Protein AF-A0A6B3HX88-F1 (afdb_monomer_lite)

Radius of gyration: 23.34 Å; chains: 1; bounding box: 55×38×65 Å

Foldseek 3Di:
DPDPVVVVVQVVQVVVVHDPPDDDPDDDDDFDDDDCVLCVVPVVPPPPDDDDVLRVVLSSLLSQLPDPRCNVVDDDDDDPPCVVSVNLVCQVPPADDDPVWDPDDFPCPVPPRTHGD

Sequence (117 aa):
ADSPEVRYLQERRAALGGPAPARRIHASAPLPQPEERAFKALYKGSGKQEMATTMAFVRLVKDLMRDKETGKRWVPIVPDEARTFGMESLFPSAGIYSPLGQTYDPVDRDQLMYYKE

Structure (mmCIF, N/CA/C/O backbone):
data_AF-A0A6B3HX88-F1
#
_entry.id   AF-A0A6B3HX88-F1
#
loop_
_atom_site.group_PDB
_atom_site.id
_atom_site.type_symbol
_atom_site.label_atom_id
_atom_site.label_alt_id
_atom_site.label_comp_id
_atom_site.label_asym_id
_atom_site.label_entity_id
_atom_site.label_seq_id
_atom_site.pdbx_PDB_ins_code
_atom_site.Cartn_x
_atom_site.Cartn_y
_atom_site.Cartn_z
_atom_site.occupancy
_atom_site.B_iso_or_equiv
_atom_site.auth_seq_id
_atom_site.auth_comp_id
_atom_site.auth_asym_id
_atom_site.auth_atom_id
_atom_site.pdbx_PDB_model_num
ATOM 1 N N . ALA A 1 1 ? 33.767 1.122 -32.406 1.00 61.44 1 ALA A N 1
ATOM 2 C CA . ALA A 1 1 ? 32.345 1.450 -32.185 1.00 61.44 1 ALA A CA 1
ATOM 3 C C . ALA A 1 1 ? 31.470 1.000 -33.356 1.00 61.44 1 ALA A C 1
ATOM 5 O O . ALA A 1 1 ? 30.337 0.626 -33.105 1.00 61.44 1 ALA A O 1
ATOM 6 N N . ASP A 1 2 ? 32.002 0.925 -34.583 1.00 83.94 2 ASP A N 1
ATOM 7 C CA . ASP A 1 2 ? 31.220 0.593 -35.789 1.00 83.94 2 ASP A CA 1
ATOM 8 C C . ASP A 1 2 ? 31.452 -0.819 -36.354 1.00 83.94 2 ASP A C 1
ATOM 10 O O . ASP A 1 2 ? 31.301 -1.040 -37.555 1.00 83.94 2 ASP A O 1
ATOM 14 N N . SER A 1 3 ? 31.839 -1.794 -35.523 1.00 96.50 3 SER A N 1
ATOM 15 C CA . SER A 1 3 ? 31.973 -3.171 -36.014 1.00 96.50 3 SER A CA 1
ATOM 16 C C . SER A 1 3 ? 30.587 -3.803 -36.248 1.00 96.50 3 SER A C 1
ATOM 18 O O . SER A 1 3 ? 29.630 -3.454 -35.540 1.00 96.50 3 SER A O 1
ATOM 20 N N . PRO A 1 4 ? 30.440 -4.733 -37.213 1.00 95.50 4 PRO A N 1
ATOM 21 C CA . PRO A 1 4 ? 29.173 -5.423 -37.470 1.00 95.50 4 PRO A CA 1
ATOM 22 C C . PRO A 1 4 ? 28.575 -6.098 -36.224 1.00 95.50 4 PRO A C 1
ATOM 24 O O . PRO A 1 4 ? 27.361 -6.080 -36.030 1.00 95.50 4 PRO A O 1
ATOM 27 N N . GLU A 1 5 ? 29.416 -6.637 -35.342 1.00 96.44 5 GLU A N 1
ATOM 28 C CA . GLU A 1 5 ? 29.017 -7.309 -34.103 1.00 96.44 5 GLU A CA 1
ATOM 29 C C . GLU A 1 5 ? 28.431 -6.324 -33.088 1.00 96.44 5 GLU A C 1
ATOM 31 O O . GLU A 1 5 ? 27.401 -6.602 -32.472 1.00 96.44 5 GLU A O 1
ATOM 36 N N . VAL A 1 6 ? 29.060 -5.153 -32.933 1.00 94.62 6 VAL A N 1
ATOM 37 C CA . VAL A 1 6 ? 28.578 -4.102 -32.025 1.00 94.62 6 VAL A CA 1
ATOM 38 C C . VAL A 1 6 ? 27.238 -3.555 -32.512 1.00 94.62 6 VAL A C 1
ATOM 40 O O . VAL A 1 6 ? 26.323 -3.390 -31.704 1.00 94.62 6 VAL A O 1
ATOM 43 N N . ARG A 1 7 ? 27.084 -3.350 -33.826 1.00 95.00 7 ARG A N 1
ATOM 44 C CA . ARG A 1 7 ? 25.814 -2.917 -34.429 1.00 95.00 7 ARG A CA 1
ATOM 45 C C . ARG A 1 7 ? 24.705 -3.942 -34.219 1.00 95.00 7 ARG A C 1
ATOM 47 O O . ARG A 1 7 ? 23.645 -3.591 -33.709 1.00 95.00 7 ARG A O 1
ATOM 54 N N . TYR A 1 8 ? 24.972 -5.214 -34.519 1.00 95.38 8 TYR A N 1
ATOM 55 C CA . TYR A 1 8 ? 24.006 -6.291 -34.310 1.00 95.38 8 TYR A CA 1
ATOM 56 C C . TYR A 1 8 ? 23.574 -6.390 -32.840 1.00 95.38 8 TYR A C 1
ATOM 58 O O . TYR A 1 8 ? 22.383 -6.484 -32.539 1.00 95.38 8 TYR A O 1
ATOM 66 N N . LEU A 1 9 ? 24.526 -6.316 -31.904 1.00 94.62 9 LEU A N 1
ATOM 67 C CA . LEU A 1 9 ? 24.241 -6.347 -30.470 1.00 94.62 9 LEU A CA 1
ATOM 68 C C . LEU A 1 9 ? 23.336 -5.180 -30.041 1.00 94.62 9 LEU A C 1
ATOM 70 O O . LEU A 1 9 ? 22.366 -5.392 -29.308 1.00 94.62 9 LEU A O 1
ATOM 74 N N . GLN A 1 10 ? 23.639 -3.962 -30.496 1.00 93.62 10 GLN A N 1
ATOM 75 C CA . GLN A 1 10 ? 22.850 -2.766 -30.191 1.00 93.62 10 GLN A CA 1
ATOM 76 C C . GLN A 1 10 ? 21.436 -2.853 -30.776 1.00 93.62 10 GLN A C 1
ATOM 78 O O . GLN A 1 10 ? 20.472 -2.597 -3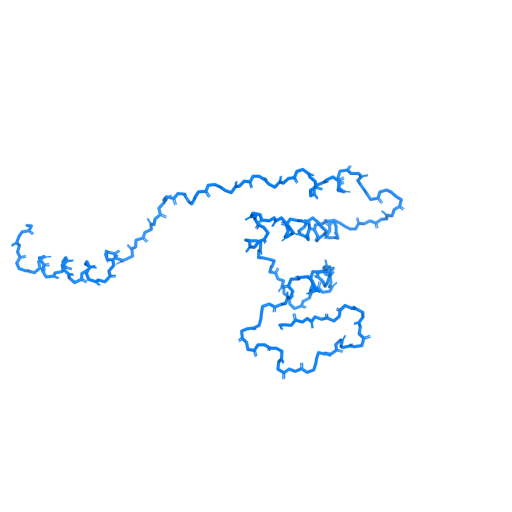0.055 1.00 93.62 10 GLN A O 1
ATOM 83 N N . GLU A 1 11 ? 21.293 -3.286 -32.031 1.00 95.75 11 GLU A N 1
ATOM 84 C CA . GLU A 1 11 ? 19.997 -3.471 -32.697 1.00 95.75 11 GLU A CA 1
ATOM 85 C C . GLU A 1 11 ? 19.120 -4.499 -31.966 1.00 95.75 11 GLU A C 1
ATOM 87 O O . GLU A 1 11 ? 17.946 -4.235 -31.696 1.00 95.75 11 GLU A O 1
ATOM 92 N N . ARG A 1 12 ? 19.683 -5.652 -31.569 1.00 96.69 12 ARG A N 1
ATOM 93 C CA . ARG A 1 12 ? 18.934 -6.676 -30.817 1.00 96.69 12 ARG A CA 1
ATOM 94 C C . ARG A 1 12 ? 18.502 -6.179 -29.445 1.00 96.69 12 ARG A C 1
ATOM 96 O O . ARG A 1 12 ? 17.387 -6.472 -29.022 1.00 96.69 12 ARG A O 1
ATOM 103 N N . ARG A 1 13 ? 19.347 -5.415 -28.748 1.00 95.12 13 ARG A N 1
ATOM 104 C CA . ARG A 1 13 ? 18.972 -4.821 -27.457 1.00 95.12 13 ARG A CA 1
ATOM 105 C C . ARG A 1 13 ? 17.906 -3.748 -27.617 1.00 95.12 13 ARG A C 1
ATOM 107 O O . ARG A 1 13 ? 16.948 -3.761 -26.854 1.00 95.12 13 ARG A O 1
ATOM 114 N N . ALA A 1 14 ? 18.013 -2.881 -28.620 1.00 94.75 14 ALA A N 1
ATOM 115 C CA . ALA A 1 14 ? 16.993 -1.877 -28.910 1.00 94.75 14 ALA A CA 1
ATOM 116 C C . ALA A 1 14 ? 15.627 -2.521 -29.210 1.00 94.75 14 ALA A C 1
ATOM 118 O O . ALA A 1 14 ? 14.623 -2.110 -28.632 1.00 94.75 14 ALA A O 1
ATOM 119 N N . ALA A 1 15 ? 15.600 -3.592 -30.013 1.00 96.56 15 ALA A N 1
ATOM 120 C CA . ALA A 1 15 ? 14.383 -4.354 -30.305 1.00 96.56 15 ALA A CA 1
ATOM 121 C C . ALA A 1 15 ? 13.752 -5.022 -29.063 1.00 96.56 15 ALA A C 1
ATOM 123 O O . ALA A 1 15 ? 12.555 -5.292 -29.056 1.00 96.56 15 ALA A O 1
ATOM 124 N N . LEU A 1 16 ? 14.537 -5.266 -28.006 1.00 95.62 16 LEU A N 1
ATOM 125 C CA . LEU A 1 16 ? 14.103 -5.870 -26.739 1.00 95.62 16 LEU A CA 1
ATOM 126 C C . LEU A 1 16 ? 13.818 -4.839 -25.629 1.00 95.62 16 LEU A C 1
ATOM 128 O O . LEU A 1 16 ? 13.750 -5.199 -24.455 1.00 95.62 16 LEU A O 1
ATOM 132 N N . GLY A 1 17 ? 13.655 -3.556 -25.970 1.00 92.19 17 GLY A N 1
ATOM 133 C CA . GLY A 1 17 ? 13.353 -2.503 -24.990 1.00 92.19 17 GLY A CA 1
ATOM 134 C C . GLY A 1 17 ? 14.586 -1.901 -24.308 1.00 92.19 17 GLY A C 1
ATOM 135 O O . GLY A 1 17 ? 14.459 -1.195 -23.307 1.00 92.19 17 GLY A O 1
ATOM 136 N N . GLY A 1 18 ? 15.771 -2.143 -24.867 1.00 91.44 18 GLY A N 1
ATOM 137 C CA . GLY A 1 18 ? 17.034 -1.563 -24.432 1.00 91.44 18 GLY A CA 1
ATOM 138 C C . GLY A 1 18 ? 17.916 -2.519 -23.620 1.00 91.44 18 GLY A C 1
ATOM 139 O O . GLY A 1 18 ? 17.701 -3.734 -23.582 1.00 91.44 18 GLY A O 1
ATOM 140 N N . PRO A 1 19 ? 18.984 -1.990 -23.001 1.00 91.12 19 PRO A N 1
ATOM 141 C CA . PRO A 1 19 ? 19.877 -2.781 -22.166 1.00 91.12 19 PRO A CA 1
ATOM 142 C C . PRO A 1 19 ? 19.177 -3.266 -20.887 1.00 91.12 19 PRO A C 1
ATOM 144 O O . PRO A 1 19 ? 18.431 -2.525 -20.248 1.00 91.12 19 PRO A O 1
ATOM 147 N N . ALA A 1 20 ? 19.471 -4.506 -20.493 1.00 91.12 20 ALA A N 1
ATOM 148 C CA . ALA A 1 20 ? 19.017 -5.117 -19.247 1.00 91.12 20 ALA A CA 1
ATOM 149 C C . ALA A 1 20 ? 20.155 -5.965 -18.637 1.00 91.12 20 ALA A C 1
ATOM 151 O O . ALA A 1 20 ? 20.845 -6.649 -19.402 1.00 91.12 20 ALA A O 1
ATOM 152 N N . PRO A 1 21 ? 20.353 -5.957 -17.301 1.00 91.69 21 PRO A N 1
ATOM 153 C CA . PRO A 1 21 ? 19.552 -5.262 -16.288 1.00 91.69 21 PRO A CA 1
ATOM 154 C C . PRO A 1 21 ? 19.789 -3.744 -16.280 1.00 91.69 21 PRO A C 1
ATOM 156 O O . PRO A 1 21 ? 20.897 -3.272 -16.515 1.00 91.69 21 PRO A O 1
ATOM 159 N N . ALA A 1 22 ? 18.741 -2.977 -15.984 1.00 88.94 22 ALA A N 1
ATOM 160 C CA . ALA A 1 22 ? 18.815 -1.529 -15.824 1.00 88.94 22 ALA A C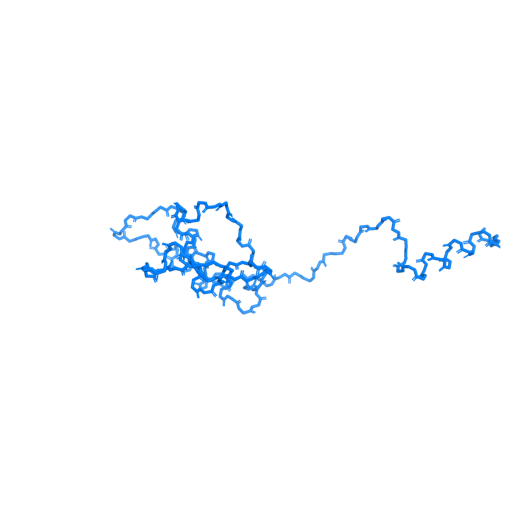A 1
ATOM 161 C C . ALA A 1 22 ? 17.975 -1.105 -14.618 1.00 88.94 22 ALA A C 1
ATOM 163 O O . ALA A 1 22 ? 16.819 -1.505 -14.480 1.00 88.94 22 ALA A O 1
ATOM 164 N N . ARG A 1 23 ? 18.545 -0.273 -13.745 1.00 88.44 23 ARG A N 1
ATOM 165 C CA . ARG A 1 23 ? 17.833 0.310 -12.607 1.00 88.44 23 ARG A CA 1
ATOM 166 C C . ARG A 1 23 ? 17.500 1.760 -12.922 1.00 88.44 23 ARG A C 1
ATOM 168 O O . ARG A 1 23 ? 18.396 2.588 -13.047 1.00 88.44 23 ARG A O 1
ATOM 175 N N . ARG A 1 24 ? 16.211 2.083 -13.014 1.00 83.38 24 ARG A N 1
ATOM 176 C CA . ARG A 1 24 ? 15.763 3.480 -13.068 1.00 83.38 24 ARG A CA 1
ATOM 177 C C . ARG A 1 24 ? 15.830 4.065 -11.658 1.00 83.38 24 ARG A C 1
ATOM 179 O O . ARG A 1 24 ? 15.263 3.493 -10.734 1.00 83.38 24 ARG A O 1
ATOM 186 N N . ILE A 1 25 ? 16.544 5.178 -11.500 1.00 85.25 25 ILE A N 1
ATOM 187 C CA . ILE A 1 25 ? 16.666 5.910 -10.222 1.00 85.25 25 ILE A CA 1
ATOM 188 C C . ILE A 1 25 ? 15.707 7.111 -10.183 1.00 85.25 25 ILE A C 1
ATOM 190 O O . ILE A 1 25 ? 15.545 7.739 -9.143 1.00 85.25 25 ILE A O 1
ATOM 194 N N . HIS A 1 26 ? 15.040 7.429 -11.297 1.00 73.94 26 HIS A N 1
ATOM 195 C CA . HIS A 1 26 ? 14.049 8.500 -11.321 1.00 73.94 26 HIS A CA 1
ATOM 196 C C . HIS A 1 26 ? 12.940 8.201 -10.315 1.00 73.94 26 HIS A C 1
ATOM 198 O O . HIS A 1 26 ? 12.261 7.177 -10.418 1.00 73.94 26 HIS A O 1
ATOM 204 N N . ALA A 1 27 ? 12.785 9.100 -9.345 1.00 67.38 27 ALA A N 1
ATOM 205 C CA . ALA A 1 27 ? 11.671 9.061 -8.423 1.00 67.38 27 ALA A CA 1
ATOM 206 C C . ALA A 1 27 ? 10.379 9.174 -9.236 1.00 67.38 27 ALA A C 1
ATOM 208 O O . ALA A 1 27 ? 10.229 10.078 -10.062 1.00 67.38 27 ALA A O 1
ATOM 209 N N . SER A 1 28 ? 9.453 8.243 -9.016 1.00 77.81 28 SER A N 1
ATOM 210 C CA . SER A 1 28 ? 8.059 8.426 -9.413 1.00 77.81 28 SER A CA 1
ATOM 211 C C . SER A 1 28 ? 7.578 9.797 -8.931 1.00 77.81 28 SER A C 1
ATOM 213 O O . SER A 1 28 ? 8.054 10.277 -7.899 1.00 77.81 28 SER A O 1
ATOM 215 N N . ALA A 1 29 ? 6.632 10.413 -9.649 1.00 83.12 29 ALA A N 1
ATOM 216 C CA . ALA A 1 29 ? 6.011 11.651 -9.185 1.00 83.12 29 ALA A CA 1
ATOM 217 C C . ALA A 1 29 ? 5.602 11.497 -7.705 1.00 83.12 29 ALA A C 1
ATOM 219 O O . ALA A 1 29 ? 5.009 10.463 -7.360 1.00 83.12 29 ALA A O 1
ATOM 220 N N . PRO A 1 30 ? 5.973 12.453 -6.831 1.00 84.44 30 PRO A N 1
ATOM 221 C CA . PRO A 1 30 ? 5.713 12.332 -5.407 1.00 84.44 30 PRO A CA 1
ATOM 222 C C . PRO A 1 30 ? 4.211 12.211 -5.175 1.00 84.44 30 PRO A C 1
ATOM 224 O O . PRO A 1 30 ? 3.409 12.855 -5.854 1.00 84.44 30 PRO A O 1
ATOM 227 N N . LEU A 1 31 ? 3.835 11.356 -4.227 1.00 87.81 31 LEU A N 1
ATOM 228 C CA . LEU A 1 31 ? 2.443 11.255 -3.822 1.00 87.81 31 LEU A CA 1
ATOM 229 C C . LEU A 1 31 ? 2.063 12.487 -2.992 1.00 87.81 31 LEU A C 1
ATOM 231 O O . LEU A 1 31 ? 2.899 12.991 -2.236 1.00 87.81 31 LEU A O 1
ATOM 235 N N . PRO A 1 32 ? 0.816 12.959 -3.117 1.00 90.06 32 PRO A N 1
ATOM 236 C CA . PRO A 1 32 ? 0.292 13.984 -2.235 1.00 90.06 32 PRO A CA 1
ATOM 237 C C . PRO A 1 32 ? 0.290 13.464 -0.797 1.00 90.06 32 PRO A C 1
ATOM 239 O O . PRO A 1 32 ? 0.133 12.265 -0.541 1.00 90.06 32 PRO A O 1
ATOM 242 N N . GLN A 1 33 ? 0.501 14.372 0.152 1.00 89.50 33 GLN A N 1
ATOM 243 C CA . GLN A 1 33 ? 0.397 14.032 1.562 1.00 89.50 33 GLN A CA 1
ATOM 244 C C . GLN A 1 33 ? -1.063 13.675 1.883 1.00 89.50 33 GLN A C 1
ATOM 246 O O . GLN A 1 33 ? -1.962 14.374 1.411 1.00 89.50 33 GLN A O 1
ATOM 251 N N . PRO A 1 34 ? -1.324 12.629 2.688 1.00 88.81 34 PRO A N 1
ATOM 252 C CA . PRO A 1 34 ? -2.684 12.309 3.092 1.00 88.81 34 PRO A CA 1
ATOM 253 C C . PRO A 1 34 ? -3.345 13.477 3.826 1.00 88.81 34 PRO A C 1
ATOM 255 O O . PRO A 1 34 ? -2.698 14.172 4.613 1.00 88.81 34 PRO A O 1
ATOM 258 N N . GLU A 1 35 ? -4.645 13.668 3.603 1.00 88.00 35 GLU A N 1
ATOM 259 C CA . GLU A 1 35 ? -5.395 14.717 4.286 1.00 88.00 35 GLU A CA 1
ATOM 260 C C . GLU A 1 35 ? -5.390 14.524 5.810 1.00 88.00 35 GLU A C 1
ATOM 262 O O . GLU A 1 35 ? -5.607 13.426 6.330 1.00 88.00 35 GLU A O 1
ATOM 267 N N . GLU A 1 36 ? -5.294 15.637 6.540 1.00 90.62 36 GLU A N 1
ATOM 268 C CA . GLU A 1 36 ? -5.348 15.683 8.008 1.00 90.62 36 GLU A CA 1
ATOM 269 C C . GLU A 1 36 ? -6.588 14.974 8.586 1.00 90.62 36 GLU A C 1
ATOM 271 O O . GLU A 1 36 ? -6.582 14.448 9.701 1.00 90.62 36 GLU A O 1
ATOM 276 N N . ARG A 1 37 ? -7.678 14.926 7.808 1.00 89.19 37 ARG A N 1
ATOM 277 C CA . ARG A 1 37 ? -8.930 14.257 8.171 1.00 89.19 37 ARG A CA 1
ATOM 278 C C . ARG A 1 37 ? -8.720 12.802 8.604 1.00 89.19 37 ARG A C 1
ATOM 280 O O . ARG A 1 37 ? -9.399 12.389 9.543 1.00 89.19 37 ARG A O 1
ATOM 287 N N . ALA A 1 38 ? -7.803 12.064 7.973 1.00 88.94 38 ALA A N 1
ATOM 288 C CA . ALA A 1 38 ? -7.521 10.669 8.320 1.00 88.94 38 ALA A CA 1
ATOM 289 C C . ALA A 1 38 ? -6.956 10.518 9.748 1.00 88.94 38 ALA A C 1
ATOM 291 O O . ALA A 1 38 ? -7.175 9.505 10.406 1.00 88.94 38 ALA A O 1
ATOM 292 N N . PHE A 1 39 ? -6.288 11.553 10.266 1.00 92.31 39 PHE A N 1
ATOM 293 C CA . PHE A 1 39 ? -5.607 11.519 11.562 1.00 92.31 39 PHE A CA 1
ATOM 294 C C . PHE A 1 39 ? -6.434 12.117 12.706 1.00 92.31 39 PHE A C 1
ATOM 296 O O . PHE A 1 39 ? -6.222 11.769 13.869 1.00 92.31 39 PHE A O 1
ATOM 303 N N . LYS A 1 40 ? -7.432 12.965 12.405 1.00 91.12 40 LYS A N 1
ATOM 304 C CA . LYS A 1 40 ? -8.259 13.660 13.416 1.00 91.12 40 LYS A CA 1
ATOM 305 C C . LYS A 1 40 ? -8.856 12.733 14.476 1.00 91.12 40 LYS A C 1
ATOM 307 O O . LYS A 1 40 ? -8.938 13.109 15.644 1.00 91.12 40 LYS A O 1
ATOM 312 N N . ALA A 1 41 ? -9.286 11.533 14.081 1.00 85.50 41 ALA A N 1
ATOM 313 C CA . ALA A 1 41 ? -9.863 10.564 15.010 1.00 85.50 41 ALA A CA 1
ATOM 314 C C . ALA A 1 41 ? -8.841 10.052 16.038 1.00 85.50 41 ALA A C 1
ATOM 316 O O . ALA A 1 41 ? -9.215 9.800 17.180 1.00 85.50 41 ALA A O 1
ATOM 317 N N . LEU A 1 42 ? -7.570 9.930 15.648 1.00 88.94 42 LEU A N 1
ATOM 318 C CA . LEU A 1 42 ? -6.492 9.468 16.520 1.00 88.94 42 LEU A CA 1
ATOM 319 C C . LEU A 1 42 ? -6.010 10.569 17.456 1.00 88.94 42 LEU A C 1
ATOM 321 O O . LEU A 1 42 ? -5.792 10.303 18.633 1.00 88.94 42 LEU A O 1
ATOM 325 N N . TYR A 1 43 ? -5.909 11.810 16.970 1.00 90.69 43 TYR A N 1
ATOM 326 C CA . TYR A 1 43 ? -5.507 12.947 17.806 1.00 90.69 43 TYR A CA 1
ATOM 327 C C . TYR A 1 43 ? -6.471 13.206 18.963 1.00 90.69 43 TYR A C 1
ATOM 329 O O . TYR A 1 43 ? -6.058 13.652 20.028 1.00 90.69 43 TYR A O 1
ATOM 337 N N . LYS A 1 44 ? -7.758 12.889 18.780 1.00 88.50 44 LYS A N 1
ATOM 338 C CA . LYS A 1 44 ? -8.763 12.969 19.847 1.00 88.50 44 LYS A CA 1
ATOM 339 C C . LYS A 1 44 ? -8.524 11.945 20.973 1.00 88.50 44 LYS A C 1
ATOM 341 O O . LYS A 1 44 ? -9.071 12.107 22.063 1.00 88.50 44 LYS A O 1
ATOM 346 N N . GLY A 1 45 ? -7.724 10.909 20.723 1.00 85.81 45 GLY A N 1
ATOM 347 C CA . GLY A 1 45 ? -7.490 9.804 21.647 1.00 85.81 45 GLY A CA 1
ATOM 348 C C . GLY A 1 45 ? -8.683 8.850 21.759 1.00 85.81 45 GLY A C 1
ATOM 349 O O . GLY A 1 45 ? -9.722 9.024 21.119 1.00 85.81 45 GLY A O 1
ATOM 350 N N . SER A 1 46 ? -8.541 7.819 22.594 1.00 84.94 46 SER A N 1
ATOM 351 C CA . SER A 1 46 ? -9.565 6.778 22.785 1.00 84.94 46 SER A CA 1
ATOM 352 C C . SER A 1 46 ? -10.710 7.199 23.726 1.00 84.94 46 SER A C 1
ATOM 354 O O . SER A 1 46 ? -11.698 6.482 23.898 1.00 84.94 46 SER A O 1
ATOM 356 N N . GLY A 1 47 ? -10.628 8.403 24.302 1.00 86.06 47 GLY A N 1
ATOM 357 C CA . GLY A 1 47 ? -11.644 8.944 25.197 1.00 86.06 47 GLY A CA 1
ATOM 358 C C . GLY A 1 47 ? -11.799 8.089 26.454 1.00 86.06 47 GLY A C 1
ATOM 359 O O . GLY A 1 47 ? -10.866 7.970 27.238 1.00 86.06 47 GLY A O 1
ATOM 360 N N . LYS A 1 48 ? -12.997 7.526 26.657 1.00 85.00 48 LYS A N 1
ATOM 361 C CA . LYS A 1 48 ? -13.324 6.674 27.816 1.00 85.00 48 LYS A CA 1
ATOM 362 C C . LYS A 1 48 ? -13.176 5.175 27.545 1.00 85.00 48 LYS A C 1
ATOM 364 O O . LYS A 1 48 ? -13.340 4.389 28.469 1.00 85.00 48 LYS A O 1
ATOM 369 N N . GLN A 1 49 ? -12.949 4.778 26.293 1.00 86.12 49 GLN A N 1
ATOM 370 C CA . GLN A 1 49 ? -12.768 3.376 25.934 1.00 86.12 49 GLN A CA 1
ATOM 371 C C . GLN A 1 49 ? -11.280 3.079 25.816 1.00 86.12 49 GLN A C 1
ATOM 373 O O . GLN A 1 49 ? -10.525 3.854 25.227 1.00 86.12 49 GLN A O 1
ATOM 378 N N . GLU A 1 50 ? -10.858 1.957 26.380 1.00 88.56 50 GLU A N 1
ATOM 379 C CA . GLU A 1 50 ? -9.515 1.453 26.136 1.00 88.56 50 GLU A CA 1
ATOM 380 C C . GLU A 1 50 ? -9.417 0.952 24.696 1.00 88.56 50 GLU A C 1
ATOM 382 O O . GLU A 1 50 ? -10.344 0.346 24.157 1.00 88.56 50 GLU A O 1
ATOM 387 N N . MET A 1 51 ? -8.295 1.253 24.051 1.00 88.94 51 MET A N 1
ATOM 388 C CA . MET A 1 51 ? -8.043 0.876 22.668 1.00 88.94 51 MET A CA 1
ATOM 389 C C . MET A 1 51 ? -6.575 0.501 22.521 1.00 88.94 51 MET A C 1
ATOM 391 O O . MET A 1 51 ? -5.690 1.282 22.873 1.00 88.94 51 MET A O 1
ATOM 395 N N . ALA A 1 52 ? -6.318 -0.679 21.963 1.00 91.81 52 ALA A N 1
ATOM 396 C CA . ALA A 1 52 ? -4.967 -1.089 21.614 1.00 91.81 52 ALA A CA 1
ATOM 397 C C . ALA A 1 52 ? -4.423 -0.243 20.451 1.00 91.81 52 ALA A C 1
ATOM 399 O O . ALA A 1 52 ? -5.160 0.163 19.548 1.00 91.81 52 ALA A O 1
ATOM 400 N N . THR A 1 53 ? -3.109 -0.036 20.421 1.00 92.06 53 THR A N 1
ATOM 401 C CA . THR A 1 53 ? -2.425 0.671 19.324 1.00 92.06 53 THR A CA 1
ATOM 402 C C . THR A 1 53 ? -2.646 -0.008 17.973 1.00 92.06 53 THR A C 1
ATOM 404 O O . THR A 1 53 ? -2.798 0.682 16.969 1.00 92.06 53 THR A O 1
ATOM 407 N N . THR A 1 54 ? -2.768 -1.338 17.940 1.00 92.00 54 THR A N 1
ATOM 408 C CA . THR A 1 54 ? -3.113 -2.097 16.728 1.00 92.00 54 THR A CA 1
ATOM 409 C C . THR A 1 54 ? -4.484 -1.705 16.177 1.00 92.00 54 THR A C 1
ATOM 411 O O . THR A 1 54 ? -4.621 -1.449 14.985 1.00 92.00 54 THR A O 1
ATOM 414 N N . MET A 1 55 ? -5.492 -1.564 17.043 1.00 90.06 55 MET A N 1
ATOM 415 C CA . MET A 1 55 ? -6.832 -1.132 16.628 1.00 90.06 55 MET A CA 1
ATOM 416 C C . MET A 1 55 ? -6.813 0.303 16.088 1.00 90.06 55 MET A C 1
ATOM 418 O O . MET A 1 55 ? -7.450 0.603 15.077 1.00 90.06 55 MET A O 1
ATOM 422 N N . ALA A 1 56 ? -6.040 1.184 16.732 1.00 92.00 56 ALA A N 1
ATOM 423 C CA . ALA A 1 56 ? -5.831 2.554 16.271 1.00 92.00 56 ALA A CA 1
ATOM 424 C C . ALA A 1 56 ? -5.166 2.590 14.881 1.00 92.00 56 ALA A C 1
ATOM 426 O O . ALA A 1 56 ? -5.603 3.331 14.000 1.00 92.00 56 ALA A O 1
ATOM 427 N N . PHE A 1 57 ? -4.153 1.748 14.667 1.00 93.19 57 PHE A N 1
ATOM 428 C CA . PHE A 1 57 ? -3.455 1.608 13.393 1.00 93.19 57 PHE A CA 1
ATOM 429 C C . PHE A 1 57 ? -4.376 1.094 12.281 1.00 93.19 57 PHE A C 1
ATOM 431 O O . PHE A 1 57 ? -4.446 1.717 11.224 1.00 93.19 57 PHE A O 1
ATOM 438 N N . VAL A 1 58 ? -5.137 0.020 12.514 1.00 91.75 58 VAL A N 1
ATOM 439 C CA . VAL A 1 58 ? -6.059 -0.513 11.495 1.00 91.75 58 VAL A CA 1
ATOM 440 C C . VAL A 1 58 ? -7.117 0.524 11.118 1.00 91.75 58 VAL A C 1
ATOM 442 O O . VAL A 1 58 ? -7.433 0.688 9.938 1.00 91.75 58 VAL A O 1
ATOM 445 N N . ARG A 1 59 ? -7.624 1.290 12.093 1.00 90.38 59 ARG A N 1
ATOM 446 C CA . ARG A 1 59 ? -8.555 2.394 11.829 1.00 90.38 59 ARG A CA 1
ATOM 447 C C . ARG A 1 59 ? -7.932 3.478 10.948 1.00 90.38 59 ARG A C 1
ATOM 449 O O . ARG A 1 59 ? -8.590 3.936 10.018 1.00 90.38 59 ARG A O 1
ATOM 456 N N . LEU A 1 60 ? -6.682 3.860 11.212 1.00 93.06 60 LEU A N 1
ATOM 457 C CA . LEU A 1 60 ? -5.954 4.819 10.381 1.00 93.06 60 LEU A CA 1
ATOM 458 C C . LEU A 1 60 ? -5.794 4.308 8.950 1.00 93.06 60 LEU A C 1
ATOM 460 O O . LEU A 1 60 ? -6.129 5.014 8.004 1.00 93.06 60 LEU A O 1
ATOM 464 N N . VAL A 1 61 ? -5.314 3.071 8.794 1.00 93.38 61 VAL A N 1
ATOM 465 C CA . VAL A 1 61 ? -5.121 2.440 7.483 1.00 93.38 61 VAL A CA 1
ATOM 466 C C . VAL A 1 61 ? -6.435 2.408 6.709 1.00 93.38 61 VAL A C 1
ATOM 468 O O . VAL A 1 61 ? -6.458 2.778 5.540 1.00 93.38 61 VAL A O 1
ATOM 471 N N . LYS A 1 62 ? -7.549 2.068 7.366 1.00 91.19 62 LYS A N 1
ATOM 472 C CA . LYS A 1 62 ? -8.883 2.088 6.753 1.00 91.19 62 LYS A CA 1
ATOM 473 C C . LYS A 1 62 ? -9.257 3.458 6.187 1.00 91.19 62 LYS A C 1
ATOM 475 O O . LYS A 1 62 ? -9.815 3.530 5.094 1.00 91.19 62 LYS A O 1
ATOM 480 N N . ASP A 1 63 ? -8.978 4.534 6.919 1.00 91.88 63 ASP A N 1
ATOM 481 C CA . ASP A 1 63 ? -9.282 5.894 6.468 1.00 91.88 63 ASP A CA 1
ATOM 482 C C . ASP A 1 63 ? -8.319 6.357 5.360 1.00 91.88 63 ASP A C 1
ATOM 484 O O . ASP A 1 63 ? -8.767 6.971 4.392 1.00 91.88 63 ASP A O 1
ATOM 488 N N . LEU A 1 64 ? -7.037 5.982 5.423 1.00 93.06 64 LEU A N 1
ATOM 489 C CA . LEU A 1 64 ? -6.056 6.238 4.359 1.00 93.06 64 LEU A CA 1
ATOM 490 C C . LEU A 1 64 ? -6.389 5.485 3.060 1.00 93.06 64 LEU A C 1
ATOM 492 O O . LEU A 1 64 ? -6.240 6.031 1.971 1.00 93.06 64 LEU A O 1
ATOM 496 N N . MET A 1 65 ? -6.905 4.258 3.154 1.00 92.62 65 MET A N 1
ATOM 497 C CA . MET A 1 65 ? -7.350 3.469 1.997 1.00 92.62 65 MET A CA 1
ATOM 498 C C . MET A 1 65 ? -8.577 4.066 1.295 1.00 92.62 65 MET A C 1
ATOM 500 O O . MET A 1 65 ? -8.813 3.781 0.123 1.00 92.62 65 MET A O 1
ATOM 504 N N . ARG A 1 66 ? -9.366 4.893 1.993 1.00 90.19 66 ARG A N 1
ATOM 505 C CA . ARG A 1 66 ? -10.535 5.589 1.428 1.00 90.19 66 ARG A CA 1
ATOM 506 C C . ARG A 1 66 ? -10.174 6.879 0.695 1.00 90.19 66 ARG A C 1
ATOM 508 O O . ARG A 1 66 ? -11.049 7.463 0.054 1.00 90.19 66 ARG A O 1
ATOM 515 N N . ASP A 1 67 ? -8.925 7.324 0.794 1.00 90.88 67 ASP A N 1
ATOM 516 C CA . ASP A 1 67 ? -8.438 8.486 0.064 1.0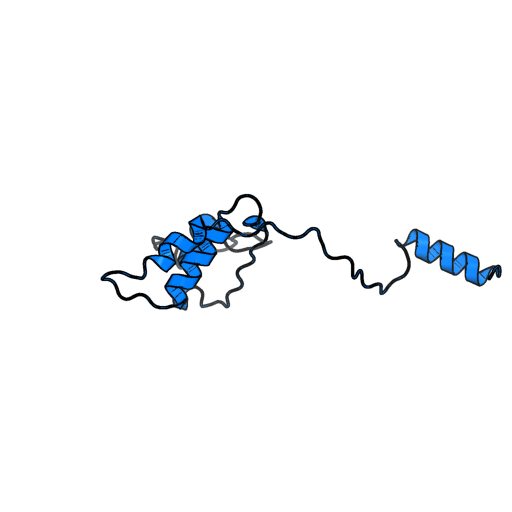0 90.88 67 ASP A CA 1
ATOM 517 C C . ASP A 1 67 ? -8.516 8.266 -1.455 1.00 90.88 67 ASP A C 1
ATOM 519 O O . ASP A 1 67 ? -8.185 7.198 -1.973 1.00 90.88 67 ASP A O 1
ATOM 523 N N . LYS A 1 68 ? -8.951 9.288 -2.197 1.00 89.31 68 LYS A N 1
ATOM 524 C CA . LYS A 1 68 ? -9.213 9.149 -3.639 1.00 89.31 68 LYS A CA 1
ATOM 525 C C . LYS A 1 68 ? -7.934 9.086 -4.473 1.00 89.31 68 LYS A C 1
ATOM 527 O O . LYS A 1 68 ? -7.938 8.471 -5.540 1.00 89.31 68 LYS A O 1
ATOM 532 N N . GLU A 1 69 ? -6.855 9.719 -4.017 1.00 89.94 69 GLU A N 1
ATOM 533 C CA . GLU A 1 69 ? -5.613 9.838 -4.786 1.00 89.94 69 GLU A CA 1
ATOM 534 C C . GLU A 1 69 ? -4.645 8.691 -4.480 1.00 89.94 69 GLU A C 1
ATOM 536 O O . GLU A 1 69 ? -4.064 8.081 -5.388 1.00 89.94 69 GLU A O 1
ATOM 541 N N . THR A 1 70 ? -4.506 8.363 -3.196 1.00 91.19 70 THR A N 1
ATOM 542 C CA . THR A 1 70 ? -3.530 7.405 -2.669 1.00 91.19 70 THR A CA 1
ATOM 543 C C . THR A 1 70 ? -4.148 6.089 -2.203 1.00 91.19 70 THR A C 1
ATOM 545 O O . THR A 1 70 ? -3.425 5.097 -2.139 1.00 91.19 70 THR A O 1
ATOM 548 N N . GLY A 1 71 ? -5.466 6.022 -1.970 1.00 90.75 71 GLY A N 1
ATOM 549 C CA . GLY A 1 71 ? -6.161 4.857 -1.404 1.00 90.75 71 GLY A CA 1
ATOM 550 C C . GLY A 1 71 ? -5.836 3.535 -2.101 1.00 90.75 71 GLY A C 1
ATOM 551 O O . GLY A 1 71 ? -5.442 2.562 -1.465 1.00 90.75 71 GLY A O 1
ATOM 552 N N . LYS A 1 72 ? -5.861 3.542 -3.439 1.00 90.88 72 LYS A N 1
ATOM 553 C CA . LYS A 1 72 ? -5.542 2.383 -4.298 1.00 90.88 72 LYS A CA 1
ATOM 554 C C . LYS A 1 72 ? -4.076 1.925 -4.276 1.00 90.88 72 LYS A C 1
ATOM 556 O O . LYS A 1 72 ? -3.736 0.955 -4.944 1.00 90.88 72 LYS A O 1
ATOM 561 N N . ARG A 1 73 ? -3.184 2.671 -3.618 1.00 91.12 73 ARG A N 1
ATOM 562 C CA . ARG A 1 73 ? -1.747 2.361 -3.516 1.00 91.12 73 ARG A CA 1
ATOM 563 C C . ARG A 1 73 ? -1.378 1.728 -2.179 1.00 91.12 73 ARG A C 1
ATOM 565 O O . ARG A 1 73 ? -0.258 1.244 -2.043 1.00 91.12 73 ARG A O 1
ATOM 572 N N . TRP A 1 74 ? -2.289 1.738 -1.211 1.00 92.00 74 TRP A N 1
ATOM 573 C CA . TRP A 1 74 ? -2.103 1.042 0.052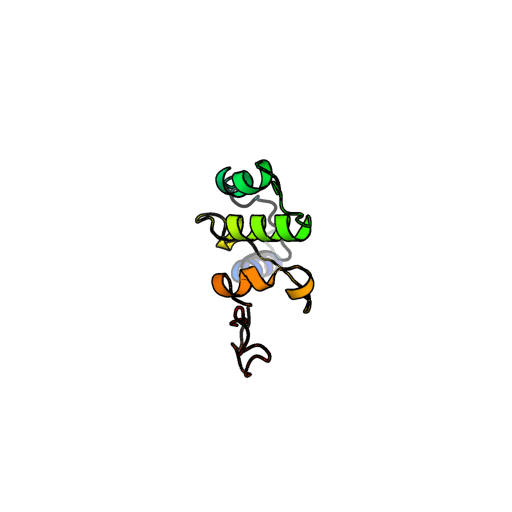 1.00 92.00 74 TRP A CA 1
ATOM 574 C C . TRP A 1 74 ? -2.292 -0.456 -0.165 1.00 92.00 74 TRP A C 1
ATOM 576 O O . TRP A 1 74 ? -3.318 -0.889 -0.684 1.00 92.00 74 TRP A O 1
ATOM 586 N N . VAL A 1 75 ? -1.296 -1.238 0.247 1.00 93.38 75 VAL A N 1
ATOM 587 C CA . VAL A 1 75 ? -1.305 -2.701 0.142 1.00 93.38 75 VAL A CA 1
ATOM 588 C C . VAL A 1 75 ? -1.110 -3.277 1.543 1.00 93.38 75 VAL A C 1
ATOM 590 O O . VAL A 1 75 ? 0.027 -3.520 1.950 1.00 93.38 75 VAL A O 1
ATOM 593 N N . PRO A 1 76 ? -2.189 -3.434 2.331 1.00 91.94 76 PRO A N 1
ATOM 594 C CA . PRO A 1 76 ? -2.112 -4.143 3.598 1.00 91.94 76 PRO A CA 1
ATOM 595 C C . PRO A 1 76 ? -1.739 -5.603 3.342 1.00 91.94 76 PRO A C 1
ATOM 597 O O . PRO A 1 76 ? -2.369 -6.276 2.529 1.00 91.94 76 PRO A O 1
ATOM 600 N N . ILE A 1 77 ? -0.715 -6.084 4.041 1.00 91.38 77 ILE A N 1
ATOM 601 C CA . ILE A 1 77 ? -0.280 -7.479 3.996 1.00 91.38 77 ILE A CA 1
ATOM 602 C C . ILE A 1 77 ? -0.491 -8.045 5.387 1.00 91.38 77 ILE A C 1
ATOM 604 O O . ILE A 1 77 ? -0.053 -7.451 6.373 1.00 91.38 77 ILE A O 1
ATOM 608 N N . VAL A 1 78 ? -1.169 -9.181 5.455 1.00 86.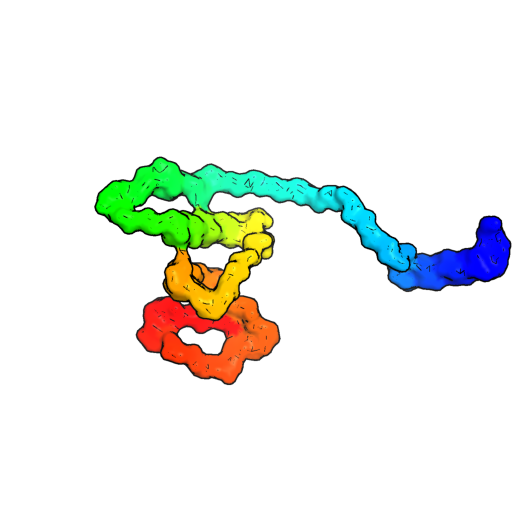75 78 VAL A N 1
ATOM 609 C CA . VAL A 1 78 ? -1.487 -9.854 6.706 1.00 86.75 78 VAL A CA 1
ATOM 610 C C . VAL A 1 78 ? -1.166 -11.338 6.553 1.00 86.75 78 VAL A C 1
ATOM 612 O O . VAL A 1 78 ? -1.429 -11.898 5.484 1.00 86.75 78 VAL A O 1
ATOM 615 N N . PRO A 1 79 ? -0.558 -11.982 7.563 1.00 83.19 79 PRO A N 1
ATOM 616 C CA . PRO A 1 79 ? -0.570 -13.438 7.631 1.00 83.19 79 PRO A CA 1
ATOM 617 C C . PRO A 1 79 ? -2.012 -13.918 7.873 1.00 83.19 79 PRO A C 1
ATOM 619 O O . PRO A 1 79 ? -2.892 -13.112 8.157 1.00 83.19 79 PRO A O 1
ATOM 622 N N . ASP A 1 80 ? -2.260 -15.222 7.801 1.00 78.62 80 ASP A N 1
ATOM 623 C CA . ASP A 1 80 ? -3.583 -15.855 7.998 1.00 78.62 80 ASP A CA 1
ATOM 624 C C . ASP A 1 80 ? -4.387 -15.302 9.213 1.00 78.62 80 ASP A C 1
ATOM 626 O O . ASP A 1 80 ? -5.612 -15.202 9.219 1.00 78.62 80 ASP A O 1
ATOM 630 N N . GLU A 1 81 ? -3.685 -14.808 10.233 1.00 84.25 81 GLU A N 1
ATOM 631 C CA . GLU A 1 81 ? -4.192 -14.280 11.504 1.00 84.25 81 GLU A CA 1
ATOM 632 C C . GLU A 1 81 ? -4.791 -12.854 11.447 1.00 84.25 81 GLU A C 1
ATOM 634 O O . GLU A 1 81 ? -4.624 -12.056 12.373 1.00 84.25 81 GLU A O 1
ATOM 639 N N . ALA A 1 82 ? -5.535 -12.495 10.400 1.00 84.25 82 ALA A N 1
ATOM 640 C CA . ALA A 1 82 ? -6.084 -11.141 10.254 1.00 84.25 82 ALA A CA 1
ATOM 641 C C . ALA A 1 82 ? -7.029 -10.710 11.390 1.00 84.25 82 ALA A C 1
ATOM 643 O O . ALA A 1 82 ? -7.037 -9.540 11.784 1.00 84.25 82 ALA A O 1
ATOM 644 N N . ARG A 1 83 ? -7.777 -11.664 11.958 1.00 84.06 83 ARG A N 1
ATOM 645 C CA . ARG A 1 83 ? -8.696 -11.422 13.083 1.00 84.06 83 ARG A CA 1
ATOM 646 C C . ARG A 1 83 ? -7.986 -11.039 14.370 1.00 84.06 83 ARG A C 1
ATOM 648 O O . ARG A 1 83 ? -8.461 -10.190 15.116 1.00 84.06 83 ARG A O 1
ATOM 655 N N . THR A 1 84 ? -6.823 -11.631 14.618 1.00 85.69 84 THR A N 1
ATOM 656 C CA . THR A 1 84 ? -6.010 -11.334 15.804 1.00 85.69 84 THR A CA 1
ATOM 657 C C . THR A 1 84 ? -5.607 -9.861 15.838 1.00 85.69 84 THR A C 1
ATOM 659 O O . THR A 1 84 ? -5.502 -9.259 16.905 1.00 85.69 84 THR A O 1
ATOM 662 N N . PHE A 1 85 ? -5.428 -9.258 14.662 1.00 86.81 85 PHE A N 1
ATOM 663 C CA . PHE A 1 85 ? -5.017 -7.866 14.521 1.00 86.81 85 PHE A CA 1
ATOM 664 C C . PHE A 1 85 ? -6.181 -6.886 14.303 1.00 86.81 85 PHE A C 1
ATOM 666 O O . PHE A 1 85 ? -5.934 -5.688 14.176 1.00 86.81 85 PHE A O 1
ATOM 673 N N . GLY A 1 86 ? -7.439 -7.341 14.268 1.00 85.25 86 GLY A N 1
ATOM 674 C CA . GLY A 1 86 ? -8.592 -6.477 13.980 1.00 85.25 86 GLY A CA 1
ATOM 675 C C . GLY A 1 86 ? -8.699 -6.056 12.504 1.00 85.25 86 GLY A C 1
ATOM 676 O O . GLY A 1 86 ? -9.427 -5.109 12.170 1.00 85.25 86 GLY A O 1
ATOM 677 N N . MET A 1 87 ? -7.944 -6.711 11.612 1.00 87.56 87 MET A N 1
ATOM 678 C CA . MET A 1 87 ? -7.886 -6.389 10.181 1.00 87.56 87 MET A CA 1
ATOM 679 C C . MET A 1 87 ? -9.112 -6.873 9.408 1.00 87.56 87 MET A C 1
ATOM 681 O O . MET A 1 87 ? -9.368 -6.381 8.311 1.00 87.56 87 MET A O 1
ATOM 685 N N . GLU A 1 88 ? -9.933 -7.739 9.997 1.00 81.88 88 GLU A N 1
ATOM 686 C CA . GLU A 1 88 ? -11.212 -8.174 9.437 1.00 81.88 88 GLU A CA 1
ATOM 687 C C . GLU A 1 88 ? -12.165 -7.002 9.165 1.00 81.88 88 GLU A C 1
ATOM 689 O O . GLU A 1 88 ? -12.995 -7.048 8.260 1.00 81.88 88 GLU A O 1
ATOM 694 N N . SER A 1 89 ? -11.982 -5.886 9.879 1.00 81.94 89 SER A N 1
ATOM 695 C CA . SER A 1 89 ? -12.712 -4.638 9.649 1.00 81.94 89 SER A CA 1
ATOM 696 C C . SER A 1 89 ? -12.444 -3.981 8.283 1.00 81.94 89 SER A C 1
ATOM 698 O O . SER A 1 89 ? -13.184 -3.062 7.894 1.00 81.94 89 SER A O 1
ATOM 700 N N . LEU A 1 90 ? -11.399 -4.418 7.566 1.00 85.88 90 LEU A N 1
ATOM 701 C CA . LEU A 1 90 ? -11.046 -3.977 6.215 1.00 85.88 90 LEU A CA 1
ATOM 702 C C . LEU A 1 90 ? -11.737 -4.813 5.129 1.00 85.88 90 LEU A C 1
ATOM 704 O O . LEU A 1 90 ? -12.016 -4.275 4.053 1.00 85.88 90 LEU A O 1
ATOM 708 N N . PHE A 1 91 ? -12.063 -6.081 5.410 1.00 82.25 91 PHE A N 1
ATOM 709 C CA . PHE A 1 91 ? -12.552 -7.040 4.412 1.00 82.25 91 PHE A CA 1
ATOM 710 C C . PHE A 1 91 ? -13.816 -6.586 3.675 1.00 82.25 91 PHE A C 1
ATOM 712 O O . PHE A 1 91 ? -13.813 -6.644 2.447 1.00 82.25 91 PHE A O 1
ATOM 719 N N . PRO A 1 92 ? -14.858 -6.034 4.335 1.00 77.62 92 PRO A N 1
ATOM 720 C CA . PRO A 1 92 ? -16.070 -5.623 3.623 1.00 77.62 92 PRO A CA 1
ATOM 721 C C . PRO A 1 92 ? -15.841 -4.482 2.625 1.00 77.62 92 PRO A C 1
ATOM 723 O O . PRO A 1 92 ? -16.620 -4.312 1.693 1.00 77.62 92 PRO A O 1
ATOM 726 N N . SER A 1 93 ? -14.807 -3.664 2.847 1.00 78.44 93 SER A N 1
ATOM 727 C CA . SER A 1 93 ? -14.499 -2.507 2.000 1.00 78.44 93 SER A CA 1
ATOM 728 C C . SER A 1 93 ? -13.431 -2.772 0.945 1.00 78.44 93 SER A C 1
ATOM 730 O O . SER A 1 93 ? -13.505 -2.179 -0.125 1.00 78.44 93 SER A O 1
ATOM 732 N N . ALA A 1 94 ? -12.429 -3.595 1.258 1.00 83.38 94 ALA A N 1
ATOM 733 C CA . ALA A 1 94 ? -11.253 -3.788 0.412 1.00 83.38 94 ALA A CA 1
ATOM 734 C C . ALA A 1 94 ? -11.190 -5.177 -0.243 1.00 83.3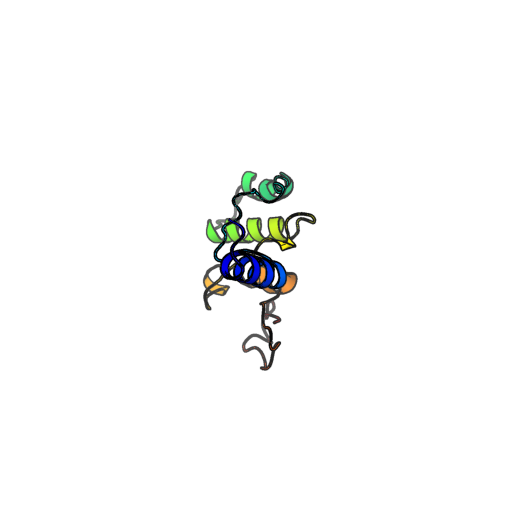8 94 ALA A C 1
ATOM 736 O O . ALA A 1 94 ? -10.482 -5.328 -1.235 1.00 83.38 94 ALA A O 1
ATOM 737 N N . GLY A 1 95 ? -11.928 -6.161 0.283 1.00 83.44 95 GLY A N 1
ATOM 738 C CA . GLY A 1 95 ? -11.805 -7.563 -0.112 1.00 83.44 95 GLY A CA 1
ATOM 739 C C . GLY A 1 95 ? -10.448 -8.171 0.251 1.00 83.44 95 GLY A C 1
ATOM 740 O O . GLY A 1 95 ? -9.591 -7.520 0.857 1.00 83.44 95 GLY A O 1
ATOM 741 N N . ILE A 1 96 ? -10.263 -9.433 -0.122 1.00 85.56 96 ILE A N 1
ATOM 742 C CA . ILE A 1 96 ? -8.977 -10.134 -0.082 1.00 85.56 96 ILE A CA 1
ATOM 743 C C . ILE A 1 96 ? -8.584 -10.441 -1.524 1.00 85.56 96 ILE A C 1
ATOM 745 O O . ILE A 1 96 ? -9.389 -10.946 -2.290 1.00 85.56 96 ILE A O 1
ATOM 749 N N . TYR A 1 97 ? -7.349 -10.133 -1.921 1.00 86.94 97 TYR A N 1
ATOM 750 C CA . TYR A 1 97 ? -6.906 -10.441 -3.279 1.00 86.94 97 TYR A CA 1
ATOM 751 C C . TYR A 1 97 ? -6.829 -11.960 -3.493 1.00 86.94 97 TYR A C 1
ATOM 753 O O . TYR A 1 97 ? -5.942 -12.615 -2.947 1.00 86.94 97 TYR A O 1
ATOM 761 N N . SER A 1 98 ? -7.712 -12.489 -4.341 1.00 86.31 98 SER A N 1
ATOM 762 C CA . SER A 1 98 ? -7.700 -13.882 -4.791 1.00 86.31 98 SER A CA 1
ATOM 763 C C . SER A 1 98 ? -7.830 -13.939 -6.316 1.00 86.31 98 SER A C 1
ATOM 765 O O . SER A 1 98 ? -8.901 -13.671 -6.862 1.00 86.31 98 SER A O 1
ATOM 767 N N . PRO A 1 99 ? -6.760 -14.278 -7.061 1.00 82.31 99 PRO A N 1
ATOM 768 C CA . PRO A 1 99 ? -6.810 -14.291 -8.524 1.00 82.31 99 PRO A CA 1
ATOM 769 C C . PRO A 1 99 ? -7.738 -15.377 -9.089 1.00 82.31 99 PRO A C 1
ATOM 771 O O . PRO A 1 99 ? -8.134 -15.291 -10.249 1.00 82.31 99 PRO A O 1
ATOM 774 N N . LEU A 1 100 ? -8.068 -16.397 -8.291 1.00 81.12 100 LEU A N 1
ATOM 775 C CA . LEU A 1 100 ? -8.981 -17.484 -8.657 1.00 81.12 100 LEU A CA 1
ATOM 776 C C . LEU A 1 100 ? -10.420 -17.235 -8.172 1.00 81.12 100 LEU A C 1
ATOM 778 O O . LEU A 1 100 ? -11.312 -18.018 -8.496 1.00 81.12 100 LEU A O 1
ATOM 782 N N . GLY A 1 101 ? -10.643 -16.140 -7.438 1.00 74.69 101 GLY A N 1
ATOM 783 C CA . GLY A 1 101 ? -11.892 -15.851 -6.745 1.00 74.69 101 GLY A CA 1
ATOM 784 C C . GLY A 1 101 ? -12.178 -16.823 -5.598 1.00 74.69 101 GLY A C 1
ATOM 785 O O . GLY A 1 101 ? -11.421 -17.756 -5.327 1.00 74.69 101 GLY A O 1
ATOM 786 N N . GLN A 1 102 ? -13.317 -16.613 -4.942 1.00 70.62 102 GLN A N 1
ATOM 787 C CA . GLN A 1 102 ? -13.773 -17.466 -3.850 1.00 70.62 102 GLN A CA 1
ATOM 788 C C . GLN A 1 102 ? -14.268 -18.823 -4.382 1.00 70.62 102 GLN A C 1
ATOM 790 O O . GLN A 1 102 ? -15.410 -18.953 -4.822 1.00 70.62 102 GLN A O 1
ATOM 795 N N . THR A 1 103 ? -13.412 -19.850 -4.357 1.00 73.38 103 THR A N 1
ATOM 796 C CA . THR A 1 103 ? -13.754 -21.209 -4.835 1.00 73.38 103 THR A CA 1
ATOM 797 C C . THR A 1 103 ? -14.348 -22.118 -3.756 1.00 73.38 103 THR A C 1
ATOM 799 O O . THR A 1 103 ? -14.528 -23.313 -3.991 1.00 73.38 103 THR A O 1
ATOM 802 N N . TYR A 1 104 ? -14.595 -21.596 -2.558 1.00 69.50 104 TYR A N 1
ATOM 803 C CA . TYR A 1 104 ? -15.030 -22.361 -1.395 1.00 69.50 104 TYR A CA 1
ATOM 804 C C . TYR A 1 104 ? -16.048 -21.571 -0.578 1.00 69.50 104 TYR A C 1
ATOM 806 O O . TYR A 1 104 ? -16.038 -20.341 -0.583 1.00 69.50 104 TYR A O 1
ATOM 814 N N . ASP A 1 105 ? -16.914 -22.285 0.142 1.00 67.12 105 ASP A N 1
ATOM 815 C CA . ASP A 1 105 ? -17.803 -21.651 1.107 1.00 67.12 105 ASP A CA 1
ATOM 816 C C . ASP A 1 105 ? -16.971 -21.159 2.301 1.00 67.12 105 ASP A C 1
ATOM 818 O O . ASP A 1 105 ? -16.330 -21.977 2.975 1.00 67.12 105 ASP A O 1
ATOM 822 N N . PRO A 1 106 ? -16.950 -19.845 2.582 1.00 66.69 106 PRO A N 1
ATOM 823 C CA . PRO A 1 106 ? -16.181 -19.320 3.694 1.00 66.69 106 PRO A CA 1
ATOM 824 C C . PRO A 1 106 ? -16.693 -19.898 5.016 1.00 66.69 106 PRO A C 1
ATOM 826 O O . PRO A 1 106 ? -17.894 -19.899 5.303 1.00 66.69 106 PRO A O 1
ATOM 829 N N . VAL A 1 107 ? -15.756 -20.360 5.849 1.00 66.81 107 VAL A N 1
ATOM 830 C CA . VAL A 1 107 ? -16.025 -20.949 7.177 1.00 66.81 107 VAL A CA 1
ATOM 831 C C . VAL A 1 107 ? -16.782 -19.972 8.090 1.00 66.81 107 VAL A C 1
ATOM 833 O O . VAL A 1 107 ? -17.422 -20.373 9.057 1.00 66.81 107 VAL A O 1
ATOM 836 N N . ASP A 1 108 ? -16.739 -18.680 7.776 1.00 63.94 108 ASP A N 1
ATOM 837 C CA . ASP A 1 108 ? -17.354 -17.599 8.525 1.00 63.94 108 ASP A CA 1
ATOM 838 C C . ASP A 1 108 ? -18.582 -16.975 7.859 1.00 63.94 108 ASP A C 1
ATOM 840 O O . ASP A 1 108 ? -18.971 -15.878 8.251 1.00 63.94 108 ASP A O 1
ATOM 844 N N . ARG A 1 109 ? -19.244 -17.677 6.926 1.00 61.22 109 ARG A N 1
ATOM 845 C CA . ARG A 1 109 ? -20.468 -17.193 6.250 1.00 61.22 109 ARG A CA 1
ATOM 846 C C . ARG A 1 109 ? -21.567 -16.686 7.193 1.00 61.22 109 ARG A C 1
ATOM 848 O O . ARG A 1 109 ? -22.336 -15.810 6.810 1.00 61.22 109 ARG A O 1
ATOM 855 N N . ASP A 1 110 ? -21.642 -17.231 8.408 1.00 59.50 110 ASP A N 1
ATOM 856 C CA . ASP A 1 110 ? -22.655 -16.881 9.412 1.00 59.50 110 ASP A CA 1
ATOM 857 C C . ASP A 1 110 ? -22.204 -15.735 10.339 1.00 59.50 110 ASP A C 1
ATOM 859 O O . ASP A 1 110 ? -22.931 -15.330 11.248 1.00 59.50 110 ASP A O 1
ATOM 863 N N . GLN A 1 111 ? -20.999 -15.193 10.130 1.00 61.47 111 GLN A N 1
ATOM 864 C CA . GLN A 1 111 ? -20.465 -14.064 10.885 1.00 61.47 111 GLN A CA 1
ATOM 865 C C . GLN A 1 111 ? -20.762 -12.729 10.188 1.00 61.47 111 GLN A C 1
ATOM 867 O O . GLN A 1 111 ? -20.731 -12.599 8.966 1.00 61.47 111 GLN A O 1
ATOM 872 N N . LEU A 1 112 ? -21.000 -11.690 10.997 1.00 55.03 112 LEU A N 1
ATOM 873 C CA . LEU A 1 112 ? -21.339 -10.330 10.549 1.00 55.03 112 LEU A CA 1
ATOM 874 C C . LEU A 1 112 ? -20.275 -9.686 9.641 1.00 55.03 112 LEU A C 1
ATOM 876 O O . LEU A 1 112 ? -20.599 -8.789 8.865 1.00 55.03 112 LEU A O 1
ATOM 880 N N . MET A 1 113 ? -19.019 -10.130 9.740 1.00 59.38 113 MET A N 1
ATOM 881 C CA . MET A 1 113 ? -17.901 -9.684 8.905 1.00 59.38 113 MET A CA 1
ATOM 882 C C . MET A 1 113 ? -17.199 -10.881 8.256 1.00 59.38 113 MET A C 1
ATOM 884 O O . MET A 1 113 ? -16.024 -11.126 8.512 1.00 59.38 113 MET A O 1
ATOM 888 N N . TYR A 1 114 ? -17.934 -11.634 7.437 1.00 61.19 114 TYR A N 1
ATOM 889 C CA . TYR A 1 114 ? -17.329 -12.623 6.545 1.00 61.19 114 TYR A CA 1
ATOM 890 C C . TYR A 1 114 ? -16.482 -11.927 5.471 1.00 61.19 114 TYR A C 1
ATOM 892 O O . TYR A 1 114 ? -16.808 -10.816 5.029 1.00 61.19 114 TYR A O 1
ATOM 900 N N . TYR A 1 115 ? -15.387 -12.557 5.048 1.00 58.66 115 TYR A N 1
ATOM 901 C CA . TYR A 1 115 ? -14.563 -12.011 3.973 1.00 58.66 115 TYR A CA 1
ATOM 902 C C . TYR A 1 115 ? -15.108 -12.389 2.595 1.00 58.66 115 TYR A C 1
ATOM 904 O O . TYR A 1 115 ? -15.671 -13.465 2.382 1.00 58.66 115 TYR A O 1
ATOM 912 N N . LYS A 1 116 ? -14.918 -11.468 1.648 1.00 60.00 116 LYS A N 1
ATOM 913 C CA . LYS A 1 116 ? -15.101 -11.705 0.218 1.00 60.00 116 LYS A CA 1
ATOM 914 C C . LYS A 1 116 ? -13.743 -11.618 -0.456 1.00 60.00 116 LYS A C 1
ATOM 916 O O . LYS A 1 116 ? -13.012 -10.648 -0.234 1.00 60.00 116 LYS A O 1
ATOM 921 N N . GLU A 1 117 ? -13.442 -12.642 -1.235 1.00 58.41 117 GLU A N 1
ATOM 922 C CA . GLU A 1 117 ? -12.304 -12.707 -2.152 1.00 58.41 117 GLU A CA 1
ATOM 923 C C . GLU A 1 117 ? -12.678 -12.159 -3.536 1.00 58.41 117 GLU A C 1
ATOM 925 O O . GLU A 1 117 ? -13.808 -12.449 -3.997 1.00 58.41 117 GLU A O 1
#

Secondary structure (DSSP, 8-state):
---HHHHHHHHHHHHTTSSSS----PPPPPPPPPPGGGTHHHHT--TTS---HHHHHHHHHHHHHT-TTTGGG------S-TTTTTGGGGHHHH----TT---S--TTTTSTT----

pLDDT: mean 84.78, std 10.36, range [55.03, 96.69]